Protein AF-A0A6P0V4G3-F1 (afdb_monomer_lite)

Sequence (156 aa):
MQDAPPTIAQLMILEQRQSSICPTGLAEEKITIPWEATQALVTKDSSLTRAAVKIKYSLFGKIYKTLFRSPPVSMKVTYEDGLELGYRIIPENADNGIVISHLPRDVNEVLSFFQSLDSANSQLTGKVKSVNFSNQNSLLYSSKIELTFTSYNLPS

Secondary structure (DSSP, 8-state):
--PPPPP-TT----PPPSS---PPPEEEEEEEEETTPEEE----TTEEEEEEEE-PBPHHHHHHHHHSPPPPEEEEEEETTS-EEEEEE-HHHHTT-EE-SB--SSHHHHHHHHHHHH-TTPPPP-BEEEEEEE-S-TTTB-SEEEEEEEEEEPP-

Radius of gyration: 19.12 Å; chains: 1; bounding box: 42×56×51 Å

pLDDT: mean 84.12, std 13.22, range [41.19, 97.31]

Structure (mmCIF, N/CA/C/O backbone):
data_AF-A0A6P0V4G3-F1
#
_entry.id   AF-A0A6P0V4G3-F1
#
loop_
_atom_site.group_PDB
_atom_site.id
_atom_site.type_symbol
_atom_site.label_atom_id
_atom_site.label_alt_id
_atom_site.label_comp_id
_atom_site.label_asym_id
_atom_site.label_entity_id
_atom_site.label_seq_id
_atom_site.pdbx_PDB_ins_code
_atom_site.Cartn_x
_atom_site.Cartn_y
_atom_site.Cartn_z
_atom_site.occupancy
_atom_site.B_iso_or_equiv
_atom_site.auth_seq_id
_atom_site.auth_comp_id
_atom_site.auth_asym_id
_atom_site.auth_atom_id
_atom_site.pdbx_PDB_model_num
ATOM 1 N N . MET A 1 1 ? -4.192 -45.038 -30.028 1.00 47.84 1 MET A N 1
ATOM 2 C CA . MET A 1 1 ? -3.856 -44.390 -28.745 1.00 47.84 1 MET A CA 1
ATOM 3 C C . MET A 1 1 ? -2.365 -44.162 -28.735 1.00 47.84 1 MET A C 1
ATOM 5 O O . MET A 1 1 ? -1.620 -45.130 -28.703 1.00 47.84 1 MET A O 1
ATOM 9 N N . GLN A 1 2 ? -1.941 -42.911 -28.845 1.00 41.19 2 GLN A N 1
ATOM 10 C CA . GLN A 1 2 ? -0.570 -42.533 -28.541 1.00 41.19 2 GLN A CA 1
ATOM 11 C C . GLN A 1 2 ? -0.660 -41.119 -27.986 1.00 41.19 2 GLN A C 1
ATOM 13 O O . GLN A 1 2 ? -0.817 -40.159 -28.736 1.00 41.19 2 GLN A O 1
ATOM 18 N N . ASP A 1 3 ? -0.731 -41.042 -26.659 1.00 47.78 3 ASP A N 1
ATOM 19 C CA . ASP A 1 3 ? -0.714 -39.778 -25.938 1.00 47.78 3 ASP A CA 1
ATOM 20 C C . ASP A 1 3 ? 0.607 -39.080 -26.253 1.00 47.78 3 ASP A C 1
ATOM 22 O O . ASP A 1 3 ? 1.691 -39.618 -26.012 1.00 47.78 3 ASP A O 1
ATOM 26 N N . ALA A 1 4 ? 0.513 -37.894 -26.850 1.00 52.03 4 ALA A N 1
ATOM 27 C CA . ALA A 1 4 ? 1.650 -37.002 -26.970 1.00 52.03 4 ALA A CA 1
ATOM 28 C C . ALA A 1 4 ? 2.123 -36.637 -25.550 1.00 52.03 4 ALA A C 1
ATOM 30 O O . ALA A 1 4 ? 1.283 -36.341 -24.694 1.00 52.03 4 ALA A O 1
ATOM 31 N N . PRO A 1 5 ? 3.438 -36.655 -25.268 1.00 53.50 5 PRO A N 1
ATOM 32 C CA . PRO A 1 5 ? 3.933 -36.255 -23.960 1.00 53.50 5 PRO A CA 1
ATOM 33 C C . PRO A 1 5 ? 3.535 -34.794 -23.689 1.00 53.50 5 PRO A C 1
ATOM 35 O O . PRO A 1 5 ? 3.620 -33.963 -24.601 1.00 53.50 5 PRO A O 1
ATOM 38 N N . PRO A 1 6 ? 3.101 -34.459 -22.461 1.00 54.31 6 PRO A N 1
ATOM 39 C CA . PRO A 1 6 ? 2.748 -33.092 -22.115 1.00 54.31 6 PRO A CA 1
ATOM 40 C C . PRO A 1 6 ? 3.961 -32.188 -22.343 1.00 54.31 6 PRO A C 1
ATOM 42 O O . PRO A 1 6 ? 5.059 -32.440 -21.846 1.00 54.31 6 PRO A O 1
ATOM 45 N N . THR A 1 7 ? 3.768 -31.142 -23.142 1.00 50.84 7 THR A N 1
ATOM 46 C CA . THR A 1 7 ? 4.797 -30.152 -23.445 1.00 50.84 7 THR A CA 1
ATOM 47 C C . THR A 1 7 ? 5.210 -29.464 -22.141 1.00 50.84 7 THR A C 1
ATOM 49 O O . THR A 1 7 ? 4.398 -28.789 -21.513 1.00 50.84 7 THR A O 1
ATOM 52 N N . ILE A 1 8 ? 6.476 -29.604 -21.735 1.00 53.56 8 ILE A N 1
ATOM 53 C CA . ILE A 1 8 ? 7.097 -28.926 -20.577 1.00 53.56 8 ILE A CA 1
ATOM 54 C C . ILE A 1 8 ? 7.295 -27.417 -20.876 1.00 53.56 8 ILE A C 1
ATOM 56 O O . ILE A 1 8 ? 8.320 -26.818 -20.577 1.00 53.56 8 ILE A O 1
ATOM 60 N N . ALA A 1 9 ? 6.333 -26.763 -21.525 1.00 53.78 9 ALA A N 1
ATOM 61 C CA . ALA A 1 9 ? 6.483 -25.392 -22.016 1.00 53.78 9 ALA A CA 1
ATOM 62 C C . ALA A 1 9 ? 6.320 -24.315 -20.924 1.00 53.78 9 ALA A C 1
ATOM 64 O O . ALA A 1 9 ? 6.376 -23.131 -21.237 1.00 53.78 9 ALA A O 1
ATOM 65 N N . GLN A 1 10 ? 6.074 -24.685 -19.662 1.00 57.94 10 GLN A N 1
ATOM 66 C CA . GLN A 1 10 ? 5.695 -23.732 -18.604 1.00 57.94 10 GLN A CA 1
ATOM 67 C C . GLN A 1 10 ? 6.341 -24.034 -17.244 1.00 57.94 10 GLN A C 1
ATOM 69 O O . GLN A 1 10 ? 5.776 -23.729 -16.197 1.00 57.94 10 GLN A O 1
ATOM 74 N N . LEU A 1 11 ? 7.526 -24.644 -17.231 1.00 60.56 11 LEU A N 1
ATOM 75 C CA . LEU A 1 11 ? 8.311 -24.766 -16.003 1.00 60.56 11 LEU A CA 1
ATOM 76 C C . LEU A 1 11 ? 9.291 -23.589 -15.917 1.00 60.56 11 LEU A C 1
ATOM 78 O O . LEU A 1 11 ? 10.304 -23.568 -16.609 1.00 60.56 11 LEU A O 1
ATOM 82 N N . MET A 1 12 ? 8.981 -22.603 -15.066 1.00 63.81 12 MET A N 1
ATOM 83 C CA . MET A 1 12 ? 9.969 -21.613 -14.629 1.00 63.81 12 MET A CA 1
ATOM 84 C C . MET A 1 12 ? 10.899 -22.275 -13.614 1.00 63.81 12 MET A C 1
ATOM 86 O O . MET A 1 12 ? 10.471 -22.652 -12.522 1.00 63.81 12 MET A O 1
ATOM 90 N N . ILE A 1 13 ? 12.170 -22.413 -13.977 1.00 73.44 13 ILE A N 1
ATOM 91 C CA . ILE A 1 13 ? 13.220 -22.855 -13.063 1.00 73.44 13 ILE A CA 1
ATOM 92 C C . ILE A 1 13 ? 13.861 -21.596 -12.488 1.00 73.44 13 ILE A C 1
ATOM 94 O O . ILE A 1 13 ? 14.409 -20.783 -13.226 1.00 73.44 13 ILE A O 1
ATOM 98 N N . LEU A 1 14 ? 13.760 -21.424 -11.171 1.00 74.31 14 LEU A N 1
ATOM 99 C CA . LEU A 1 14 ? 14.464 -20.355 -10.472 1.00 74.31 14 LEU A CA 1
ATOM 100 C C . LEU A 1 14 ? 15.959 -20.697 -10.452 1.00 74.31 14 LEU A C 1
ATOM 102 O O . LEU A 1 14 ? 16.351 -21.697 -9.851 1.00 74.31 14 LEU A O 1
ATOM 106 N N . GLU A 1 15 ? 16.785 -19.882 -11.106 1.00 72.94 15 GLU A N 1
ATOM 107 C CA . GLU A 1 15 ? 18.241 -20.029 -11.077 1.00 72.94 15 GLU A CA 1
ATOM 108 C C . GLU A 1 15 ? 18.840 -19.206 -9.929 1.00 72.94 15 GLU A C 1
ATOM 110 O O . GLU A 1 15 ? 18.461 -18.057 -9.681 1.00 72.94 15 GLU A O 1
ATOM 115 N N . GLN A 1 16 ? 19.793 -19.796 -9.207 1.00 73.75 16 GLN A N 1
ATOM 116 C CA . GLN A 1 16 ? 20.539 -19.070 -8.190 1.00 73.75 16 GLN A CA 1
ATOM 117 C C . GLN A 1 16 ? 21.462 -18.049 -8.863 1.00 73.75 16 GLN A C 1
ATOM 119 O O . GLN A 1 16 ? 22.338 -18.405 -9.649 1.00 73.75 16 GLN A O 1
ATOM 124 N N . ARG A 1 17 ? 21.305 -16.769 -8.519 1.00 66.50 17 ARG A N 1
ATOM 125 C CA . ARG A 1 17 ? 22.173 -15.712 -9.049 1.00 66.50 17 ARG A CA 1
ATOM 126 C C . ARG A 1 17 ? 23.596 -15.844 -8.503 1.00 66.50 17 ARG A C 1
ATOM 128 O O . ARG A 1 17 ? 23.796 -16.127 -7.323 1.00 66.50 17 ARG A O 1
ATOM 135 N N . GLN A 1 18 ? 24.572 -15.549 -9.361 1.00 75.62 18 GLN A N 1
ATOM 136 C CA . GLN A 1 18 ? 26.004 -15.527 -9.026 1.00 75.62 18 GLN A CA 1
ATOM 137 C C . GLN A 1 18 ? 26.371 -14.396 -8.046 1.00 75.62 18 GLN A C 1
ATOM 139 O O . GLN A 1 18 ? 27.382 -14.472 -7.352 1.00 75.62 18 GLN A O 1
ATOM 144 N N . SER A 1 19 ? 25.552 -13.343 -7.969 1.00 71.38 19 SER A N 1
ATOM 145 C CA . SER A 1 19 ? 25.748 -12.206 -7.070 1.00 71.38 19 SER A CA 1
ATOM 146 C C . SER A 1 19 ? 24.421 -11.710 -6.492 1.00 71.38 19 SER A C 1
ATOM 148 O O . SER A 1 19 ? 23.357 -11.842 -7.102 1.00 71.38 19 SER A O 1
ATOM 150 N N . SER A 1 20 ? 24.488 -11.144 -5.283 1.00 67.50 20 SER A N 1
ATOM 151 C CA . SER A 1 20 ? 23.346 -10.486 -4.647 1.00 67.50 20 SER A CA 1
ATOM 152 C C . SER A 1 20 ? 23.091 -9.132 -5.304 1.00 67.50 20 SER A C 1
ATOM 154 O O . SER A 1 20 ? 24.011 -8.331 -5.448 1.00 67.50 20 SER A O 1
ATOM 156 N N . ILE A 1 21 ? 21.833 -8.870 -5.653 1.00 65.19 21 ILE A N 1
ATOM 157 C CA . ILE A 1 21 ? 21.365 -7.583 -6.184 1.00 65.19 21 ILE A CA 1
ATOM 158 C C . ILE A 1 21 ? 20.424 -6.936 -5.168 1.00 65.19 21 ILE A C 1
ATOM 160 O O . ILE A 1 21 ? 19.382 -6.405 -5.526 1.00 65.19 21 ILE A O 1
ATOM 164 N N . CYS A 1 22 ? 20.738 -7.022 -3.873 1.00 59.84 22 CYS A N 1
ATOM 165 C CA . CYS A 1 22 ? 20.018 -6.227 -2.883 1.00 59.84 22 CYS A CA 1
ATOM 166 C C . CYS A 1 22 ? 20.446 -4.767 -3.054 1.00 59.84 22 CYS A C 1
ATOM 168 O O . CYS A 1 22 ? 21.571 -4.432 -2.671 1.00 59.84 22 CYS A O 1
ATOM 170 N N . PRO A 1 23 ? 19.596 -3.881 -3.605 1.00 61.09 23 PRO A N 1
ATOM 171 C CA . PRO A 1 23 ? 19.930 -2.475 -3.667 1.00 61.09 23 PRO A CA 1
ATOM 172 C C . PRO A 1 23 ? 19.909 -1.970 -2.227 1.00 61.09 23 PRO A C 1
ATOM 174 O O . PRO A 1 23 ? 18.957 -2.233 -1.483 1.00 61.09 23 PRO A O 1
ATOM 177 N N . THR A 1 24 ? 20.953 -1.268 -1.800 1.00 62.03 24 THR A N 1
ATOM 178 C CA . THR A 1 24 ? 20.921 -0.585 -0.507 1.00 62.03 24 THR A CA 1
ATOM 179 C C . THR A 1 24 ? 19.771 0.415 -0.561 1.00 62.03 24 THR A C 1
ATOM 181 O O . THR A 1 24 ? 19.769 1.293 -1.424 1.00 62.03 24 THR A O 1
ATOM 184 N N . GLY A 1 25 ? 18.763 0.238 0.300 1.00 58.84 25 GLY A N 1
ATOM 185 C CA . GLY A 1 25 ? 17.579 1.094 0.316 1.00 58.84 25 GLY A CA 1
ATOM 186 C C . GLY A 1 25 ? 17.990 2.559 0.413 1.00 58.84 25 GLY A C 1
ATOM 187 O O . GLY A 1 25 ? 18.738 2.943 1.313 1.00 58.84 25 GLY A O 1
ATOM 188 N N . LEU A 1 26 ? 17.531 3.361 -0.541 1.00 69.69 26 LEU A N 1
ATOM 189 C CA . LEU A 1 26 ? 17.769 4.794 -0.571 1.00 69.69 26 LEU A CA 1
ATOM 190 C C . LEU A 1 26 ? 16.600 5.485 0.122 1.00 69.69 26 LEU A C 1
ATOM 192 O O . LEU A 1 26 ? 15.449 5.149 -0.146 1.00 69.69 26 LEU A O 1
ATOM 196 N N . ALA A 1 27 ? 16.941 6.436 0.996 1.00 71.44 27 ALA A N 1
ATOM 197 C CA . ALA A 1 27 ? 16.069 7.413 1.650 1.00 71.44 27 ALA A CA 1
ATOM 198 C C . ALA A 1 27 ? 14.679 6.892 2.074 1.00 71.44 27 ALA A C 1
ATOM 200 O O . ALA A 1 27 ? 13.763 6.750 1.266 1.00 71.44 27 ALA A O 1
ATOM 201 N N . GLU A 1 28 ? 14.496 6.680 3.379 1.00 87.38 28 GLU A N 1
ATOM 202 C CA . GLU A 1 28 ? 13.159 6.471 3.934 1.00 87.38 28 GLU A CA 1
ATOM 203 C C . GLU A 1 28 ? 12.405 7.797 4.031 1.00 87.38 28 GLU A C 1
ATOM 205 O O . GLU A 1 28 ? 12.859 8.730 4.695 1.00 87.38 28 GLU A O 1
ATOM 210 N N . GLU A 1 29 ? 11.217 7.854 3.438 1.00 90.50 29 GLU A N 1
ATOM 211 C CA . GLU A 1 29 ? 10.275 8.947 3.656 1.00 90.50 29 GLU A CA 1
ATOM 212 C C . GLU A 1 29 ? 9.109 8.441 4.501 1.00 90.50 29 GLU A C 1
ATOM 214 O O . GLU A 1 29 ? 8.451 7.459 4.155 1.00 90.50 29 GLU A O 1
ATOM 219 N N . LYS A 1 30 ? 8.854 9.105 5.630 1.00 94.88 30 LYS A N 1
ATOM 220 C CA . LYS A 1 30 ? 7.765 8.757 6.546 1.00 94.88 30 LYS A CA 1
ATOM 221 C C . LYS A 1 30 ? 6.715 9.840 6.518 1.00 94.88 30 LYS A C 1
ATOM 223 O O . LYS A 1 30 ? 7.001 10.990 6.841 1.00 94.88 30 LYS A O 1
ATOM 228 N N . ILE A 1 31 ? 5.492 9.447 6.201 1.00 95.12 31 ILE A N 1
ATOM 229 C CA . ILE A 1 31 ? 4.345 10.343 6.215 1.00 95.12 31 ILE A CA 1
ATOM 230 C C . ILE A 1 31 ? 3.198 9.728 7.000 1.00 95.12 31 ILE A C 1
ATOM 232 O O . ILE A 1 31 ? 3.128 8.524 7.247 1.00 95.12 31 ILE A O 1
ATOM 236 N N . THR A 1 32 ? 2.278 10.582 7.418 1.00 97.00 32 THR A N 1
ATOM 237 C CA . THR A 1 32 ? 1.044 10.166 8.071 1.00 97.00 32 THR A CA 1
ATOM 238 C C . THR A 1 32 ? -0.116 10.809 7.343 1.00 97.00 32 THR A C 1
ATOM 240 O O . THR A 1 32 ? -0.180 12.033 7.249 1.00 97.00 32 THR A O 1
ATOM 243 N N . ILE A 1 33 ? -1.042 9.987 6.863 1.00 96.19 33 ILE A N 1
ATOM 244 C CA . ILE A 1 33 ? -2.206 10.437 6.102 1.00 96.19 33 ILE A CA 1
ATOM 245 C C . ILE A 1 33 ? -3.498 10.025 6.814 1.00 96.19 33 ILE A C 1
ATOM 247 O O . ILE A 1 33 ? -3.520 8.994 7.495 1.00 96.19 33 ILE A O 1
ATOM 251 N N . PRO A 1 34 ? -4.579 10.814 6.720 1.00 96.44 34 PRO A N 1
ATOM 252 C CA . PRO A 1 34 ? -5.893 10.340 7.125 1.00 96.44 34 PRO A CA 1
ATOM 253 C C . PRO A 1 34 ? -6.424 9.306 6.119 1.00 96.44 34 PRO A C 1
ATOM 255 O O . PRO A 1 34 ? -5.939 9.206 4.992 1.00 96.44 34 PRO A O 1
ATOM 258 N N . TRP A 1 35 ? -7.435 8.540 6.527 1.00 95.38 35 TRP A N 1
ATOM 259 C CA . TRP A 1 35 ? -8.199 7.696 5.602 1.00 95.38 35 TRP A CA 1
ATOM 260 C C . TRP A 1 35 ? -8.822 8.526 4.480 1.00 95.38 35 TRP A C 1
ATOM 262 O O . TRP A 1 35 ? -9.101 9.710 4.669 1.00 95.38 35 TRP A O 1
ATOM 272 N N . GLU A 1 36 ? -9.041 7.898 3.326 1.00 95.19 36 GLU A N 1
ATOM 273 C CA . GLU A 1 36 ? -9.585 8.524 2.113 1.00 95.19 36 GLU A CA 1
ATOM 274 C C . GLU A 1 36 ? -8.730 9.672 1.541 1.00 95.19 36 GLU A C 1
ATOM 276 O O . GLU A 1 36 ? -9.122 10.285 0.547 1.00 95.19 36 GLU A O 1
ATOM 281 N N . ALA A 1 37 ? -7.552 9.965 2.105 1.00 96.38 37 ALA A N 1
ATOM 282 C CA . ALA A 1 37 ? -6.616 10.896 1.491 1.00 96.38 37 ALA A CA 1
ATOM 283 C C . ALA A 1 37 ? -5.877 10.243 0.325 1.00 96.38 37 ALA A C 1
ATOM 285 O O . ALA A 1 37 ? -5.357 9.129 0.425 1.00 96.38 37 ALA A O 1
ATOM 286 N N . THR A 1 38 ? -5.786 10.987 -0.771 1.00 96.19 38 THR A N 1
ATOM 287 C CA . THR A 1 38 ? -4.986 10.608 -1.932 1.00 96.19 38 THR A CA 1
ATOM 288 C C . THR A 1 38 ? -3.546 11.059 -1.740 1.00 96.19 38 THR A C 1
ATOM 290 O O . THR A 1 38 ? -3.269 12.253 -1.635 1.00 96.19 38 THR A O 1
ATOM 293 N N . GLN A 1 39 ? -2.631 10.096 -1.737 1.00 95.69 39 GLN A N 1
ATOM 294 C CA . GLN A 1 39 ? -1.196 10.327 -1.724 1.00 95.69 39 GLN A CA 1
ATOM 295 C C . GLN A 1 39 ? -0.637 10.152 -3.135 1.00 95.69 39 GLN A C 1
ATOM 297 O O . GLN A 1 39 ? -0.703 9.063 -3.707 1.00 95.69 39 GLN A O 1
ATOM 302 N N . ALA A 1 40 ? -0.068 11.220 -3.690 1.00 94.88 40 ALA A N 1
ATOM 303 C CA . ALA A 1 40 ? 0.666 11.151 -4.948 1.00 94.88 40 ALA A CA 1
ATOM 304 C C . ALA A 1 40 ? 1.996 10.407 -4.759 1.00 94.88 40 ALA A C 1
ATOM 306 O O . ALA A 1 40 ? 2.634 10.519 -3.709 1.00 94.88 40 ALA A O 1
ATOM 307 N N . LEU A 1 41 ? 2.412 9.669 -5.785 1.00 90.94 41 LEU A N 1
ATOM 308 C CA . LEU A 1 41 ? 3.687 8.964 -5.832 1.00 90.94 41 LEU A CA 1
ATOM 309 C C . LEU A 1 41 ? 4.538 9.528 -6.966 1.00 90.94 41 LEU A C 1
ATOM 311 O O . LEU A 1 41 ? 4.038 9.785 -8.059 1.00 90.94 41 LEU A O 1
ATOM 315 N N . VAL A 1 42 ? 5.832 9.706 -6.706 1.00 83.50 42 VAL A N 1
ATOM 316 C CA . VAL A 1 42 ? 6.806 10.051 -7.745 1.00 83.50 42 VAL A CA 1
ATOM 317 C C . VAL A 1 42 ? 7.437 8.755 -8.236 1.00 83.50 42 VAL A C 1
ATOM 319 O O . VAL A 1 42 ? 8.414 8.273 -7.667 1.00 83.50 42 VAL A O 1
ATOM 322 N N . THR A 1 43 ? 6.849 8.174 -9.275 1.00 80.81 43 THR A N 1
ATOM 323 C CA . THR A 1 43 ? 7.317 6.920 -9.873 1.00 80.81 43 THR A CA 1
ATOM 324 C C . THR A 1 43 ? 8.352 7.217 -10.962 1.00 80.81 43 THR A C 1
ATOM 326 O O . THR A 1 43 ? 8.113 8.045 -11.837 1.00 80.81 43 THR A O 1
ATOM 329 N N . LYS A 1 44 ? 9.523 6.567 -10.906 1.00 80.06 44 LYS A N 1
ATOM 330 C CA . LYS A 1 44 ? 10.560 6.638 -11.953 1.00 80.06 44 LYS A CA 1
ATOM 331 C C . LYS A 1 44 ? 10.842 5.247 -12.504 1.00 80.06 44 LYS A C 1
ATOM 333 O O . LYS A 1 44 ? 10.921 4.302 -11.727 1.00 80.06 44 LYS A O 1
ATOM 338 N N . ASP A 1 45 ? 11.102 5.156 -13.804 1.00 76.00 45 ASP A N 1
ATOM 339 C CA . ASP A 1 45 ? 11.282 3.898 -14.549 1.00 76.00 45 ASP A CA 1
ATOM 340 C C . ASP A 1 45 ? 12.415 3.017 -14.009 1.00 76.00 45 ASP A C 1
ATOM 342 O O . ASP A 1 45 ? 12.307 1.797 -14.021 1.00 76.00 45 ASP A O 1
ATOM 346 N N . SER A 1 46 ? 13.491 3.624 -13.505 1.00 77.62 46 SER A N 1
ATOM 347 C CA . SER A 1 46 ? 14.668 2.919 -12.982 1.00 77.62 46 SER A CA 1
ATOM 348 C C . SER A 1 46 ? 14.648 2.706 -11.466 1.00 77.62 46 SER A C 1
ATOM 350 O O . SER A 1 46 ? 15.673 2.364 -10.871 1.00 77.62 46 SER A O 1
ATOM 352 N N . SER A 1 47 ? 13.504 2.922 -10.809 1.00 83.50 47 SER A N 1
ATOM 353 C CA . SER A 1 47 ? 13.392 2.757 -9.361 1.00 83.50 47 SER A CA 1
ATOM 354 C C . SER A 1 47 ? 12.116 2.043 -8.942 1.00 83.50 47 SER A C 1
ATOM 356 O O . SER A 1 47 ? 11.034 2.314 -9.455 1.00 83.50 47 SER A O 1
ATOM 358 N N . LEU A 1 48 ? 12.236 1.187 -7.932 1.00 88.50 48 LEU A N 1
ATOM 359 C CA . LEU A 1 48 ? 11.104 0.603 -7.233 1.00 88.50 48 LEU A CA 1
ATOM 360 C C . LEU A 1 48 ? 10.913 1.281 -5.884 1.00 88.50 48 LEU A C 1
ATOM 362 O O . LEU A 1 48 ? 11.807 1.276 -5.044 1.00 88.50 48 LEU A O 1
ATOM 366 N N . THR A 1 49 ? 9.711 1.783 -5.633 1.00 90.62 49 THR A N 1
ATOM 367 C CA . THR A 1 49 ? 9.288 2.220 -4.301 1.00 90.62 49 THR A CA 1
ATOM 368 C C . THR A 1 49 ? 8.403 1.163 -3.654 1.00 90.62 49 THR A C 1
ATOM 370 O O . THR A 1 49 ? 7.383 0.740 -4.216 1.00 90.62 49 THR A O 1
ATOM 373 N N . ARG A 1 50 ? 8.795 0.766 -2.442 1.00 91.88 50 ARG A N 1
ATOM 374 C CA . ARG A 1 50 ? 8.010 -0.037 -1.504 1.00 91.88 50 ARG A CA 1
ATOM 375 C C . ARG A 1 50 ? 7.390 0.883 -0.457 1.00 91.88 50 ARG A C 1
ATOM 377 O O . ARG A 1 50 ? 8.073 1.773 0.037 1.00 91.88 50 ARG A O 1
ATOM 384 N N . ALA A 1 51 ? 6.143 0.638 -0.072 1.00 93.56 51 ALA A N 1
ATOM 385 C CA . ALA A 1 51 ? 5.503 1.296 1.062 1.00 93.56 51 ALA A CA 1
ATOM 386 C C . ALA A 1 51 ? 5.171 0.296 2.161 1.00 93.56 51 ALA A C 1
ATOM 388 O O . ALA A 1 51 ? 4.361 -0.604 1.944 1.00 93.56 51 ALA A O 1
ATOM 389 N N . ALA A 1 52 ? 5.755 0.487 3.342 1.00 94.81 52 ALA A N 1
ATOM 390 C CA . ALA A 1 52 ? 5.247 -0.091 4.580 1.00 94.81 52 ALA A CA 1
ATOM 391 C C . ALA A 1 5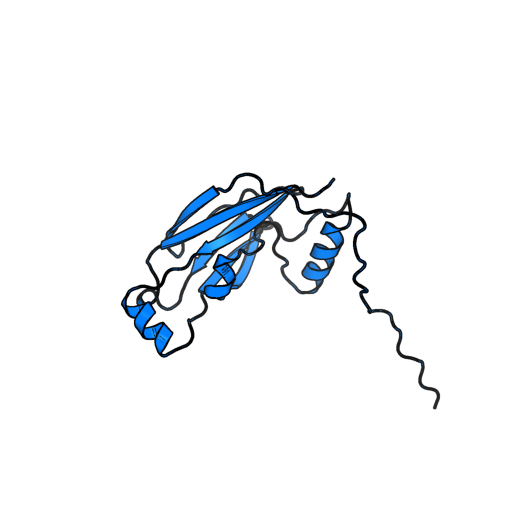2 ? 4.049 0.729 5.059 1.00 94.81 52 ALA A C 1
ATOM 393 O O . ALA A 1 52 ? 4.159 1.936 5.283 1.00 94.81 52 ALA A O 1
ATOM 394 N N . VAL A 1 53 ? 2.900 0.066 5.174 1.00 94.75 53 VAL A N 1
ATOM 395 C CA . VAL A 1 53 ? 1.617 0.675 5.526 1.00 94.75 53 VAL A CA 1
ATOM 396 C C . VAL A 1 53 ? 1.241 0.216 6.925 1.00 94.75 53 VAL A C 1
ATOM 398 O O . VAL A 1 53 ? 0.730 -0.885 7.129 1.00 94.75 53 VAL A O 1
ATOM 401 N N . LYS A 1 54 ? 1.485 1.073 7.911 1.00 95.19 54 LYS A N 1
ATOM 402 C CA . LYS A 1 54 ? 1.238 0.760 9.312 1.00 95.19 54 LYS A CA 1
ATOM 403 C C . LYS A 1 54 ? -0.144 1.238 9.734 1.00 95.19 54 LYS A C 1
ATOM 405 O O . LYS A 1 54 ? -0.381 2.418 9.999 1.00 95.19 54 LYS A O 1
ATOM 410 N N . ILE A 1 55 ? -1.058 0.278 9.833 1.00 93.25 55 ILE A N 1
ATOM 411 C CA . ILE A 1 55 ? -2.446 0.488 10.250 1.00 93.25 55 ILE A CA 1
ATOM 412 C C . ILE A 1 55 ? -2.579 0.083 11.719 1.00 93.25 55 ILE A C 1
ATOM 414 O O . ILE A 1 55 ? -2.475 -1.090 12.080 1.00 93.25 55 ILE A O 1
ATOM 418 N N . LYS A 1 56 ? -2.805 1.066 12.593 1.00 93.06 56 LYS A N 1
ATOM 419 C CA . LYS A 1 56 ? -2.958 0.839 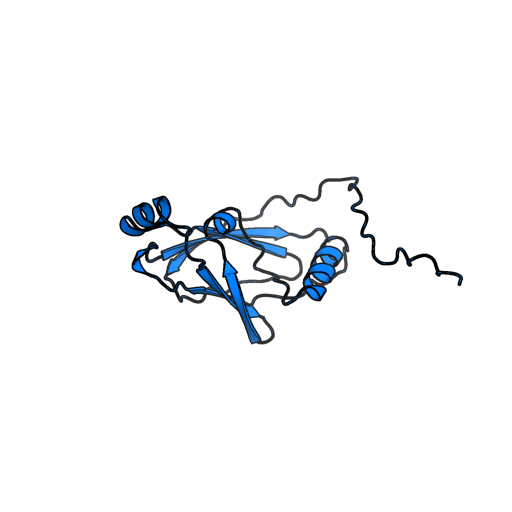14.037 1.00 93.06 56 LYS A CA 1
ATOM 420 C C . LYS A 1 56 ? -4.426 0.626 14.395 1.00 93.06 56 LYS A C 1
ATOM 422 O O . LYS A 1 56 ? -5.292 1.339 13.898 1.00 93.06 56 LYS A O 1
ATOM 427 N N . TYR A 1 57 ? -4.697 -0.306 15.306 1.00 92.50 57 TYR A N 1
ATOM 428 C CA . TYR A 1 57 ? -6.030 -0.484 15.888 1.00 92.50 57 TYR A CA 1
ATOM 429 C C . TYR A 1 57 ? -6.315 0.576 16.950 1.00 92.50 57 TYR A C 1
ATOM 431 O O . TYR A 1 57 ? -5.424 0.954 17.720 1.00 92.50 57 TYR A O 1
ATOM 439 N N . SER A 1 58 ? -7.575 0.994 17.033 1.00 93.50 58 SER A N 1
ATOM 440 C CA . SER A 1 58 ? -8.084 1.752 18.176 1.00 93.50 58 SER A CA 1
ATOM 441 C C . SER A 1 58 ? -8.118 0.869 19.437 1.00 93.50 58 SER A C 1
ATOM 443 O O . SER A 1 58 ? -7.884 -0.340 19.379 1.00 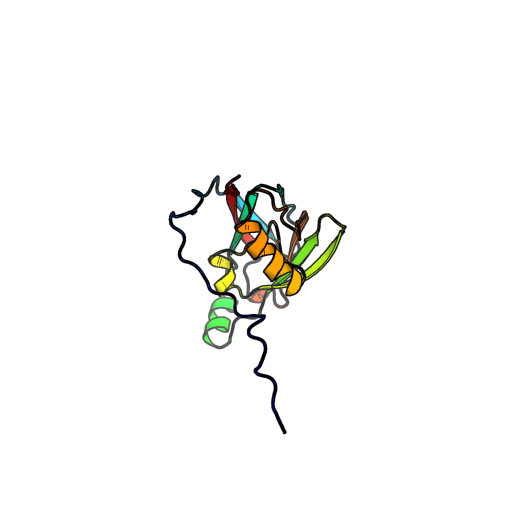93.50 58 SER A O 1
ATOM 445 N N . LEU A 1 59 ? -8.433 1.448 20.600 1.00 91.94 59 LEU A N 1
ATOM 446 C CA . LEU A 1 59 ? -8.614 0.670 21.835 1.00 91.94 59 LEU A CA 1
ATOM 447 C C . LEU A 1 59 ? -9.703 -0.402 21.678 1.00 91.94 59 LEU A C 1
ATOM 449 O O . LEU A 1 59 ? -9.474 -1.564 22.009 1.00 91.94 59 LEU A O 1
ATOM 453 N N . PHE A 1 60 ? -10.848 -0.029 21.103 1.00 90.50 60 PHE A N 1
ATOM 454 C CA . PHE A 1 60 ? -11.929 -0.965 20.798 1.00 90.50 60 PHE A CA 1
ATOM 455 C C . PHE A 1 60 ? -11.501 -2.004 19.753 1.00 90.50 60 PHE A C 1
ATOM 457 O O . PHE A 1 60 ? -11.738 -3.199 19.923 1.00 90.50 60 PHE A O 1
ATOM 464 N N . GLY A 1 61 ? -10.786 -1.569 18.713 1.00 91.31 61 GLY A N 1
ATOM 465 C CA . GLY A 1 61 ? -10.262 -2.452 17.676 1.00 91.31 61 GLY A CA 1
ATOM 466 C C . GLY A 1 61 ? -9.306 -3.520 18.201 1.00 91.31 61 GLY A C 1
ATOM 467 O O . GLY A 1 61 ? -9.331 -4.649 17.719 1.00 91.31 61 GLY A O 1
ATOM 468 N N . LYS A 1 62 ? -8.503 -3.207 19.227 1.00 91.25 62 LYS A N 1
ATOM 469 C CA . LYS A 1 62 ? -7.637 -4.195 19.891 1.00 91.25 62 LYS A CA 1
ATOM 470 C C . LYS A 1 62 ? -8.444 -5.298 20.573 1.00 91.25 62 LYS A C 1
ATOM 472 O O . LYS A 1 62 ? -8.078 -6.460 20.448 1.00 91.25 62 LYS A O 1
ATOM 477 N N . ILE A 1 63 ? -9.539 -4.947 21.252 1.00 90.81 63 ILE A N 1
ATOM 478 C CA . ILE A 1 63 ? -10.436 -5.925 21.889 1.00 90.81 63 ILE A CA 1
ATOM 479 C C . ILE A 1 63 ? -11.106 -6.789 20.817 1.00 90.81 63 ILE A C 1
ATOM 481 O O . ILE A 1 63 ? -11.092 -8.014 20.913 1.00 90.81 63 ILE A O 1
ATOM 485 N N . TYR A 1 64 ? -11.629 -6.158 19.761 1.00 89.75 64 TYR A N 1
ATOM 486 C CA . TYR A 1 64 ? -12.253 -6.854 18.637 1.00 89.75 64 TYR A CA 1
ATOM 487 C C . TYR A 1 64 ? -11.300 -7.863 17.982 1.00 89.75 64 TYR A C 1
ATOM 489 O O . TYR A 1 64 ? -11.682 -9.007 17.753 1.00 89.75 64 TYR A O 1
ATOM 497 N N . LYS A 1 65 ? -10.043 -7.469 17.735 1.00 87.44 65 LYS A N 1
ATOM 498 C CA . LYS A 1 65 ? -9.020 -8.324 17.112 1.00 87.44 65 LYS A CA 1
ATOM 499 C C . LYS A 1 65 ? -8.699 -9.585 17.924 1.00 87.44 65 LYS A C 1
ATOM 501 O O . LYS A 1 65 ? -8.297 -10.590 17.348 1.00 87.44 65 LYS A O 1
ATOM 506 N N . THR A 1 66 ? -8.862 -9.550 19.245 1.00 87.62 66 THR A N 1
ATOM 507 C CA . THR A 1 66 ? -8.668 -10.740 20.089 1.00 87.62 66 THR A CA 1
ATOM 508 C C . THR A 1 66 ? -9.747 -11.795 19.837 1.00 87.62 66 THR A C 1
ATOM 510 O O . THR A 1 66 ? -9.481 -12.985 19.969 1.00 87.62 66 THR A O 1
ATOM 513 N N . LEU A 1 67 ? -10.958 -11.369 19.465 1.00 90.38 67 LEU A N 1
ATOM 514 C CA . LEU A 1 67 ? -12.113 -12.249 19.267 1.00 90.38 67 LEU A CA 1
ATOM 515 C C . LEU A 1 67 ? -12.334 -12.616 17.794 1.00 90.38 67 LEU A C 1
ATOM 517 O O . LEU A 1 67 ? -12.828 -13.701 17.492 1.00 90.38 67 LEU A O 1
ATOM 521 N N . PHE A 1 68 ? -11.966 -11.725 16.873 1.00 87.81 68 PHE A N 1
ATOM 522 C CA . PHE A 1 68 ? -12.253 -11.847 15.449 1.00 87.81 68 PHE A CA 1
ATOM 523 C C . PHE A 1 68 ? -11.031 -11.537 14.590 1.00 87.81 68 PHE A C 1
ATOM 525 O O . PHE A 1 68 ? -10.118 -10.809 14.978 1.00 87.81 68 PHE A O 1
ATOM 532 N N . ARG A 1 69 ? -11.043 -12.047 13.356 1.00 84.50 69 ARG A N 1
ATOM 533 C CA . ARG A 1 69 ? -10.040 -11.669 12.356 1.00 84.50 69 ARG A CA 1
ATOM 534 C C . ARG A 1 69 ? -10.173 -10.192 12.005 1.00 84.50 69 ARG A C 1
ATOM 536 O O . ARG A 1 69 ? -11.280 -9.652 11.955 1.00 84.50 69 ARG A O 1
ATOM 543 N N . SER A 1 70 ? -9.037 -9.566 11.711 1.00 80.00 70 SER A N 1
ATOM 544 C CA . SER A 1 70 ? -9.041 -8.184 11.255 1.00 80.00 70 SER A CA 1
ATOM 545 C C . SER A 1 70 ? -9.802 -8.046 9.938 1.00 80.00 70 SER A C 1
ATOM 547 O O . SER A 1 70 ? -9.573 -8.852 9.023 1.00 80.00 70 SER A O 1
ATOM 549 N N . PRO A 1 71 ? -10.691 -7.046 9.813 1.00 85.19 71 PRO A N 1
ATOM 550 C CA . PRO A 1 71 ? -11.256 -6.724 8.524 1.00 85.19 71 PRO A CA 1
ATOM 551 C C . PRO A 1 71 ? -10.145 -6.308 7.553 1.00 85.19 71 PRO A C 1
ATOM 553 O O . PRO A 1 71 ? -9.111 -5.766 7.943 1.00 85.19 71 PRO A O 1
ATOM 556 N N . PRO A 1 72 ? -10.319 -6.583 6.261 1.00 87.25 72 PRO A N 1
ATOM 557 C CA . PRO A 1 72 ? -9.404 -6.047 5.280 1.00 87.25 72 PRO A CA 1
ATOM 558 C C . PRO A 1 72 ? -9.575 -4.542 5.118 1.00 87.25 72 PRO A C 1
ATOM 560 O O . PRO A 1 72 ? -10.665 -3.993 5.283 1.00 87.25 72 PRO A O 1
ATOM 563 N N . VAL A 1 73 ? -8.491 -3.908 4.700 1.00 92.88 73 VAL A N 1
ATOM 564 C CA . VAL A 1 73 ? -8.480 -2.519 4.256 1.00 92.88 73 VAL A CA 1
ATOM 565 C C . VAL A 1 73 ? -8.446 -2.505 2.734 1.00 92.88 73 VAL A C 1
ATOM 567 O O . VAL A 1 73 ? -7.857 -3.390 2.112 1.00 92.88 73 VAL A O 1
ATOM 570 N N . SER A 1 74 ? -9.111 -1.531 2.129 1.00 95.12 74 SER A N 1
ATOM 571 C CA . SER A 1 74 ? -9.086 -1.345 0.683 1.00 95.12 74 SER A CA 1
ATOM 572 C C . SER A 1 74 ? -8.034 -0.301 0.324 1.00 95.12 74 SER A C 1
ATOM 574 O O . SER A 1 74 ? -7.843 0.679 1.041 1.00 95.12 74 SER A O 1
ATOM 576 N N . MET A 1 75 ? -7.338 -0.523 -0.784 1.00 95.44 75 MET A N 1
ATOM 577 C CA . MET A 1 75 ? -6.431 0.435 -1.398 1.00 95.44 75 MET A CA 1
ATOM 578 C C . MET A 1 75 ? -6.916 0.706 -2.809 1.00 95.44 75 MET A C 1
ATOM 580 O O . MET A 1 75 ? -7.019 -0.213 -3.614 1.00 95.44 75 MET A O 1
ATOM 584 N N . LYS A 1 76 ? -7.196 1.962 -3.123 1.00 96.94 76 LYS A N 1
ATOM 585 C CA . LYS A 1 76 ? -7.453 2.397 -4.487 1.00 96.94 76 LYS A CA 1
ATOM 586 C C . LYS A 1 76 ? -6.158 2.938 -5.080 1.00 96.94 76 LYS A C 1
ATOM 588 O O . LYS A 1 76 ? -5.450 3.711 -4.436 1.00 96.94 76 LYS A O 1
ATOM 593 N N . VAL A 1 77 ? -5.853 2.511 -6.294 1.00 96.81 77 VAL A N 1
ATOM 594 C CA . VAL A 1 77 ? -4.642 2.860 -7.034 1.00 96.81 77 VAL A CA 1
ATOM 595 C C . VAL A 1 77 ? -5.068 3.554 -8.312 1.00 96.81 77 VAL A C 1
ATOM 597 O O . VAL A 1 77 ? -5.898 3.024 -9.048 1.00 96.81 77 VAL A O 1
ATOM 600 N N . THR A 1 78 ? -4.490 4.718 -8.576 1.00 97.31 78 THR A N 1
ATOM 601 C CA . THR A 1 78 ? -4.633 5.422 -9.852 1.00 97.31 78 THR A CA 1
ATOM 602 C C . THR A 1 78 ? -3.309 5.317 -10.593 1.00 97.31 78 THR A C 1
ATOM 604 O O . THR A 1 78 ? -2.264 5.704 -10.064 1.00 97.31 78 THR A O 1
ATOM 607 N N . TYR A 1 79 ? -3.351 4.787 -11.807 1.00 96.00 79 TYR A N 1
ATOM 608 C CA . TYR A 1 79 ? -2.198 4.610 -12.683 1.00 96.00 79 TYR A CA 1
ATOM 609 C C . TYR A 1 79 ? -1.892 5.882 -13.484 1.00 96.00 79 TYR A C 1
ATOM 611 O O . TYR A 1 79 ? -2.721 6.791 -13.575 1.00 96.00 79 TYR A O 1
ATOM 619 N N . GLU A 1 80 ? -0.696 5.968 -14.073 1.00 94.38 80 GLU A N 1
ATOM 620 C CA . GLU A 1 80 ? -0.318 7.111 -14.922 1.00 94.38 80 GLU A CA 1
ATOM 621 C C . GLU A 1 80 ? -1.202 7.269 -16.167 1.00 94.38 80 GLU A C 1
ATOM 623 O O . GLU A 1 80 ? -1.465 8.395 -16.585 1.00 94.38 80 GLU A O 1
ATOM 628 N N . ASP A 1 81 ? -1.722 6.166 -16.710 1.00 93.31 81 ASP A N 1
ATOM 629 C CA . ASP A 1 81 ? -2.674 6.167 -17.830 1.00 93.31 81 ASP A CA 1
ATOM 630 C C . ASP A 1 81 ? -4.115 6.519 -17.415 1.00 93.31 81 ASP A C 1
ATOM 632 O O . ASP A 1 81 ? -5.016 6.538 -18.251 1.00 93.31 81 ASP A O 1
ATOM 636 N N . GLY A 1 82 ? -4.341 6.825 -16.134 1.00 94.25 82 GLY A N 1
ATOM 637 C CA . GLY A 1 82 ? -5.638 7.220 -15.591 1.00 94.25 82 GLY A CA 1
ATOM 638 C C . GLY A 1 82 ? -6.548 6.057 -15.200 1.00 94.25 82 GLY A C 1
ATOM 639 O O . GLY A 1 82 ? -7.622 6.311 -14.654 1.00 94.25 82 GLY A O 1
ATOM 640 N N . LEU A 1 83 ? -6.137 4.801 -15.419 1.00 95.88 83 LEU A N 1
ATOM 641 C CA . LEU A 1 83 ? -6.882 3.646 -14.923 1.00 95.88 83 LEU A CA 1
ATOM 642 C C . LEU A 1 83 ? -6.931 3.671 -13.389 1.00 95.88 83 LEU A C 1
ATOM 644 O O . LEU A 1 83 ? -5.946 4.001 -12.728 1.00 95.88 83 LEU A O 1
ATOM 648 N N . GLU A 1 84 ? -8.066 3.276 -12.816 1.00 96.88 84 GLU A N 1
ATOM 649 C CA . GLU A 1 84 ? -8.223 3.120 -11.372 1.00 96.88 84 GLU A CA 1
ATOM 650 C C . GLU A 1 84 ? -8.581 1.680 -11.024 1.00 96.88 84 GLU A C 1
ATOM 652 O O . GLU A 1 84 ? -9.558 1.141 -11.543 1.00 96.88 84 GLU A O 1
ATOM 657 N N . LEU A 1 85 ? -7.823 1.070 -10.112 1.00 96.38 85 LEU A N 1
ATOM 658 C CA . LEU A 1 85 ? -8.086 -0.283 -9.621 1.00 96.38 85 LEU A CA 1
ATOM 659 C C . LEU A 1 85 ? -8.135 -0.319 -8.093 1.00 96.38 85 LEU A C 1
ATOM 661 O O . LEU A 1 85 ? -7.439 0.423 -7.398 1.00 96.38 85 LEU A O 1
ATOM 665 N N . GLY A 1 86 ? -8.995 -1.194 -7.575 1.00 94.94 86 GLY A N 1
ATOM 666 C CA . GLY A 1 86 ? -9.145 -1.457 -6.150 1.00 94.94 86 GLY A CA 1
ATOM 667 C C . GLY A 1 86 ? -8.428 -2.740 -5.744 1.0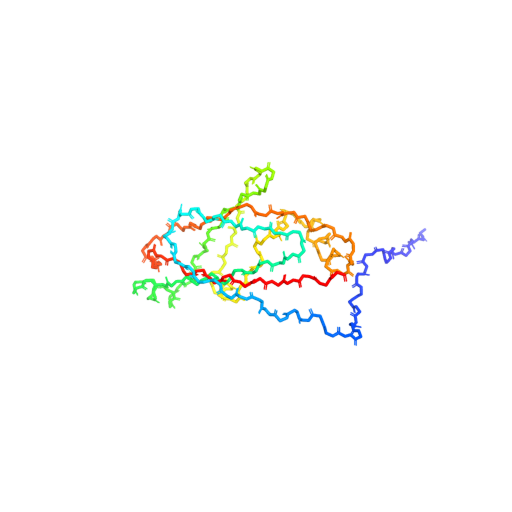0 94.94 86 GLY A C 1
ATOM 668 O O . GLY A 1 86 ? -8.607 -3.787 -6.360 1.00 94.94 86 GLY A O 1
ATOM 669 N N . TYR A 1 87 ? -7.668 -2.664 -4.660 1.00 92.62 87 TYR A N 1
ATOM 670 C CA . TYR A 1 87 ? -6.911 -3.755 -4.068 1.00 92.62 87 TYR A CA 1
ATOM 671 C C . TYR A 1 87 ? -7.319 -3.962 -2.620 1.00 92.62 87 TYR A C 1
ATOM 673 O O . TYR A 1 87 ? -7.763 -3.045 -1.928 1.00 92.62 87 TYR A O 1
ATOM 681 N N . ARG A 1 88 ? -7.125 -5.186 -2.139 1.00 91.56 88 ARG A N 1
ATOM 682 C CA . ARG A 1 88 ? -7.366 -5.553 -0.750 1.00 91.56 88 ARG A CA 1
ATOM 683 C C . ARG A 1 88 ? -6.035 -5.737 -0.037 1.00 91.56 88 ARG A C 1
ATOM 685 O O . ARG A 1 88 ? -5.199 -6.519 -0.475 1.00 91.56 88 ARG A O 1
ATOM 692 N N . ILE A 1 89 ? -5.880 -5.067 1.095 1.00 89.38 89 ILE A N 1
ATOM 693 C CA . ILE A 1 89 ? -4.704 -5.154 1.950 1.00 89.38 89 ILE A CA 1
ATOM 694 C C . ILE A 1 89 ? -5.085 -5.832 3.261 1.00 89.38 89 ILE A C 1
ATOM 696 O O . ILE A 1 89 ? -6.103 -5.521 3.886 1.00 89.38 89 ILE A O 1
ATOM 700 N N . ILE A 1 90 ? -4.239 -6.767 3.681 1.00 88.00 90 ILE A N 1
ATOM 701 C CA . ILE A 1 90 ? -4.278 -7.348 5.021 1.00 88.00 90 ILE A CA 1
ATOM 702 C C . ILE A 1 90 ? -3.347 -6.495 5.892 1.00 88.00 90 ILE A C 1
ATOM 704 O O . ILE A 1 90 ? -2.143 -6.496 5.619 1.00 88.00 90 ILE A O 1
ATOM 708 N N . PRO A 1 91 ? -3.862 -5.764 6.901 1.00 87.44 91 PRO A N 1
ATOM 709 C CA . PRO A 1 91 ? -3.068 -4.834 7.707 1.00 87.44 91 PRO A CA 1
ATOM 710 C C . PRO A 1 91 ? -1.769 -5.432 8.256 1.00 87.44 91 PRO A C 1
ATOM 712 O O . PRO A 1 91 ? -0.732 -4.779 8.253 1.00 87.44 91 PRO A O 1
ATOM 715 N N . GLU A 1 92 ? -1.811 -6.696 8.677 1.00 85.12 92 GLU A N 1
ATOM 716 C CA . GLU A 1 92 ? -0.666 -7.420 9.231 1.00 85.12 92 GLU A CA 1
ATOM 717 C C . GLU A 1 92 ? 0.464 -7.651 8.217 1.00 85.12 92 GLU A C 1
ATOM 719 O O . GLU A 1 92 ? 1.629 -7.663 8.601 1.00 85.12 92 GLU A O 1
ATOM 724 N N . ASN A 1 93 ? 0.141 -7.808 6.931 1.00 86.50 93 ASN A N 1
ATOM 725 C CA . ASN A 1 93 ? 1.146 -8.008 5.883 1.00 86.50 93 ASN A CA 1
ATOM 726 C C . ASN A 1 93 ? 1.696 -6.678 5.362 1.00 86.50 93 ASN A C 1
ATOM 728 O O . ASN A 1 93 ? 2.807 -6.621 4.841 1.00 86.50 93 ASN A O 1
ATOM 732 N N . ALA A 1 94 ? 0.910 -5.611 5.495 1.00 88.12 94 ALA A N 1
ATOM 733 C CA . ALA A 1 94 ? 1.220 -4.312 4.925 1.00 88.12 94 ALA A CA 1
ATOM 734 C C . ALA A 1 94 ? 2.373 -3.597 5.653 1.00 88.12 94 ALA A C 1
ATOM 736 O O . ALA A 1 94 ? 3.089 -2.815 5.028 1.00 88.12 94 ALA A O 1
ATOM 737 N N . ASP A 1 95 ? 2.601 -3.905 6.936 1.00 88.00 95 ASP A N 1
ATOM 738 C CA . ASP A 1 95 ? 3.697 -3.336 7.744 1.00 88.00 95 ASP A CA 1
ATOM 739 C C . ASP A 1 95 ? 5.086 -3.772 7.234 1.00 88.00 95 ASP A C 1
ATOM 741 O O . ASP A 1 95 ? 6.048 -3.016 7.326 1.00 88.00 95 ASP A O 1
ATOM 745 N N . ASN A 1 96 ? 5.191 -4.951 6.605 1.00 85.19 96 ASN A N 1
ATOM 746 C CA . ASN A 1 96 ? 6.439 -5.435 5.988 1.00 85.19 96 ASN A CA 1
ATOM 747 C C . ASN A 1 96 ? 6.764 -4.746 4.651 1.00 85.19 96 ASN A C 1
ATOM 749 O O . ASN A 1 96 ? 7.879 -4.852 4.128 1.00 85.19 96 ASN A O 1
ATOM 753 N N . GLY A 1 97 ? 5.790 -4.022 4.109 1.00 86.25 97 GLY A N 1
ATOM 754 C CA . GLY A 1 97 ? 5.909 -3.267 2.881 1.00 86.25 97 GLY A CA 1
ATOM 755 C C . GLY A 1 97 ? 5.440 -4.007 1.638 1.00 86.25 97 GLY A C 1
ATOM 756 O O . GLY A 1 97 ? 5.708 -5.189 1.442 1.00 86.25 97 GLY A O 1
ATOM 757 N N . ILE A 1 98 ? 4.765 -3.259 0.771 1.00 89.31 98 ILE A N 1
ATOM 758 C CA . ILE A 1 98 ? 4.299 -3.690 -0.548 1.00 89.31 98 ILE A CA 1
ATOM 759 C C . ILE A 1 98 ? 4.940 -2.818 -1.628 1.00 89.31 98 ILE A C 1
ATOM 761 O O . ILE A 1 98 ? 5.179 -1.631 -1.403 1.00 89.31 98 ILE A O 1
ATOM 765 N N . VAL A 1 99 ? 5.253 -3.386 -2.794 1.00 90.25 99 VAL A N 1
ATOM 766 C CA . VAL A 1 99 ? 5.692 -2.588 -3.951 1.00 90.25 99 VAL A CA 1
ATOM 767 C C . VAL A 1 99 ? 4.498 -1.770 -4.435 1.00 90.25 99 VAL A C 1
ATOM 769 O O . VAL A 1 99 ? 3.432 -2.330 -4.668 1.00 90.25 99 VAL A O 1
ATOM 772 N N . ILE A 1 100 ? 4.665 -0.451 -4.546 1.00 92.50 100 ILE A N 1
ATOM 773 C CA . ILE A 1 100 ? 3.567 0.468 -4.897 1.00 92.50 100 ILE A CA 1
ATOM 774 C C . ILE A 1 100 ? 3.856 1.352 -6.105 1.00 92.50 100 ILE A C 1
ATOM 776 O O . ILE A 1 100 ? 2.924 1.898 -6.669 1.00 92.50 100 ILE A O 1
ATOM 780 N N . SER A 1 101 ? 5.121 1.512 -6.495 1.00 92.62 101 SER A N 1
ATOM 781 C CA . SER A 1 101 ? 5.497 2.328 -7.665 1.00 92.62 101 SER A CA 1
ATOM 782 C C . SER A 1 101 ? 5.041 1.710 -8.992 1.00 92.62 101 SER A C 1
ATOM 784 O O . SER A 1 101 ? 4.581 2.420 -9.877 1.00 92.62 101 SER A O 1
ATOM 786 N N . HIS A 1 102 ? 5.140 0.386 -9.107 1.00 92.62 102 HIS A N 1
ATOM 787 C CA . HIS A 1 102 ? 4.853 -0.386 -10.313 1.00 92.62 102 HIS A CA 1
ATOM 788 C C . HIS A 1 102 ? 4.026 -1.604 -9.902 1.00 92.62 102 HIS A C 1
ATOM 790 O O . HIS A 1 102 ? 4.584 -2.627 -9.506 1.00 92.62 102 HIS A O 1
ATOM 796 N N . LEU A 1 103 ? 2.700 -1.451 -9.868 1.00 92.50 103 LEU A N 1
ATOM 797 C CA . LEU A 1 103 ? 1.790 -2.476 -9.361 1.00 92.50 103 LEU A CA 1
ATOM 798 C C . LEU A 1 103 ? 1.099 -3.188 -10.533 1.00 92.50 103 LEU A C 1
ATOM 800 O O . LEU A 1 103 ? 0.272 -2.559 -11.198 1.00 92.50 103 LEU A O 1
ATOM 804 N N . PRO A 1 104 ? 1.383 -4.481 -10.771 1.00 91.81 104 PRO A N 1
ATOM 805 C CA . PRO A 1 104 ? 0.734 -5.237 -11.835 1.00 91.81 104 PRO A CA 1
ATOM 806 C C . PRO A 1 104 ? -0.792 -5.215 -11.723 1.00 91.81 104 PRO A C 1
ATOM 808 O O . PRO A 1 104 ? -1.361 -5.354 -10.634 1.00 91.81 104 PRO A O 1
ATOM 811 N N . ARG A 1 105 ? -1.461 -5.049 -12.861 1.00 91.75 105 ARG A N 1
ATOM 812 C CA . ARG A 1 105 ? -2.927 -4.967 -12.948 1.00 91.75 105 ARG A CA 1
ATOM 813 C C . ARG A 1 105 ? -3.578 -6.341 -12.986 1.00 91.75 105 ARG A C 1
ATOM 815 O O . ARG A 1 105 ? -4.691 -6.514 -12.494 1.00 91.75 105 ARG A O 1
ATOM 822 N N . ASP A 1 106 ? -2.867 -7.316 -13.541 1.00 89.38 106 ASP A N 1
ATOM 823 C CA . ASP A 1 106 ? -3.309 -8.696 -13.679 1.00 89.38 106 ASP A CA 1
ATOM 824 C C . ASP A 1 106 ? -2.131 -9.682 -13.625 1.00 89.38 106 ASP A C 1
ATOM 826 O O . ASP A 1 106 ? -0.966 -9.302 -13.510 1.00 89.38 106 ASP A O 1
ATOM 830 N N . VAL A 1 107 ? -2.447 -10.976 -13.691 1.00 86.25 107 VAL A N 1
ATOM 831 C CA . VAL A 1 107 ? -1.472 -12.071 -13.585 1.00 86.25 107 VAL A CA 1
ATOM 832 C C . VAL A 1 107 ? -0.450 -12.068 -14.730 1.00 86.25 107 VAL A C 1
ATOM 834 O O . VAL A 1 107 ? 0.702 -12.440 -14.507 1.00 86.25 107 VAL A O 1
ATOM 837 N N . ASN A 1 108 ? -0.829 -11.634 -15.935 1.00 85.38 108 ASN A N 1
ATOM 838 C CA . ASN A 1 108 ? 0.101 -11.564 -17.062 1.00 85.38 108 ASN A CA 1
ATOM 839 C C . ASN A 1 108 ? 1.122 -10.445 -16.834 1.00 85.38 108 ASN A C 1
ATOM 841 O O . ASN A 1 108 ? 2.315 -10.637 -17.065 1.00 85.38 108 ASN A O 1
ATOM 845 N N . GLU A 1 109 ? 0.677 -9.302 -16.307 1.00 88.50 109 GLU A N 1
ATOM 846 C CA . GLU A 1 109 ? 1.579 -8.218 -15.918 1.00 88.50 109 GLU A CA 1
ATOM 847 C C . GLU A 1 109 ? 2.494 -8.596 -14.750 1.00 88.50 109 GLU A C 1
ATOM 849 O O . GLU A 1 109 ? 3.619 -8.109 -14.697 1.00 88.50 109 GLU A O 1
ATOM 854 N N . VAL A 1 110 ? 2.067 -9.479 -13.838 1.00 87.31 110 VAL A N 1
ATOM 855 C CA . VAL A 1 110 ? 2.934 -9.973 -12.752 1.00 87.31 110 VAL A CA 1
ATOM 856 C C . VAL A 1 110 ? 4.146 -10.710 -13.320 1.00 87.31 110 VAL A C 1
ATOM 858 O O . VAL A 1 110 ? 5.269 -10.474 -12.876 1.00 87.31 110 VAL A O 1
ATOM 861 N N . LEU A 1 111 ? 3.939 -11.585 -14.309 1.00 83.06 111 LEU A N 1
ATOM 862 C CA . LEU A 1 111 ? 5.039 -12.312 -14.944 1.00 83.06 111 LEU A CA 1
ATOM 863 C C . LEU A 1 111 ? 5.996 -11.351 -15.658 1.00 83.06 111 LEU A C 1
ATOM 865 O O . LEU A 1 111 ? 7.205 -11.415 -15.436 1.00 83.06 111 LEU A O 1
ATOM 869 N N . SER A 1 112 ? 5.448 -10.433 -16.456 1.00 84.00 112 SER A N 1
ATOM 870 C CA . SER A 1 112 ? 6.227 -9.408 -17.158 1.00 84.00 112 SER A CA 1
ATOM 871 C C . SER A 1 112 ? 7.002 -8.514 -16.188 1.00 84.00 112 SER A C 1
ATOM 873 O O . SER A 1 112 ? 8.161 -8.196 -16.443 1.00 84.00 112 SER A O 1
ATOM 875 N N . PHE A 1 113 ? 6.403 -8.161 -15.046 1.00 86.31 113 PHE A N 1
ATOM 876 C CA . PHE A 1 113 ? 7.060 -7.396 -13.990 1.00 86.31 113 PHE A CA 1
ATOM 877 C C . PHE A 1 113 ? 8.301 -8.129 -13.479 1.00 86.31 113 PHE A C 1
ATOM 879 O O . PHE A 1 113 ? 9.391 -7.568 -13.515 1.00 86.31 113 PHE A O 1
ATOM 886 N N . PHE A 1 114 ? 8.187 -9.396 -13.076 1.00 82.75 114 PHE A N 1
ATOM 887 C CA . PHE A 1 114 ? 9.353 -10.135 -12.582 1.00 82.75 114 PHE A CA 1
ATOM 888 C C . PHE A 1 114 ? 10.430 -10.329 -13.654 1.00 82.75 114 PHE A C 1
ATOM 890 O O . PHE A 1 114 ? 11.603 -10.112 -13.367 1.00 82.75 114 PHE A O 1
ATOM 897 N N . GLN A 1 115 ? 10.047 -10.635 -14.896 1.00 80.25 115 GLN A N 1
ATOM 898 C CA . GLN A 1 115 ? 10.993 -10.743 -16.014 1.00 80.25 115 GLN A CA 1
ATOM 899 C C . GLN A 1 115 ? 11.723 -9.421 -16.287 1.00 80.25 115 GLN A C 1
ATOM 901 O O . GLN A 1 115 ? 12.916 -9.416 -16.590 1.00 80.25 115 GLN A O 1
ATOM 906 N N . SER A 1 116 ? 11.029 -8.289 -16.140 1.00 79.94 116 SER A N 1
ATOM 907 C CA . SER A 1 116 ? 11.630 -6.971 -16.341 1.00 79.94 116 SER A CA 1
ATOM 908 C C . SER A 1 116 ? 12.671 -6.609 -15.278 1.00 79.94 116 SER A C 1
ATOM 910 O O . SER A 1 116 ? 13.601 -5.871 -15.585 1.00 79.94 116 SER A O 1
ATOM 912 N N . LEU A 1 117 ? 12.588 -7.177 -14.067 1.00 77.81 117 LEU A N 1
ATOM 913 C CA . LEU A 1 117 ? 13.597 -6.977 -13.017 1.00 77.81 117 LEU A CA 1
ATOM 914 C C . LEU A 1 117 ? 14.926 -7.682 -13.306 1.00 77.81 117 LEU A C 1
ATOM 916 O O . LEU A 1 117 ? 15.960 -7.279 -12.775 1.00 77.81 117 LEU A O 1
ATOM 920 N N . ASP A 1 118 ? 14.908 -8.727 -14.132 1.00 72.25 118 ASP A N 1
ATOM 921 C CA . ASP A 1 118 ? 16.103 -9.495 -14.488 1.00 72.25 118 ASP A CA 1
ATOM 922 C C . ASP A 1 118 ? 16.815 -8.963 -15.736 1.00 72.25 118 ASP A C 1
ATOM 924 O O . ASP A 1 118 ? 17.965 -9.318 -15.996 1.00 72.25 118 ASP A O 1
ATOM 928 N N . SER A 1 119 ? 16.156 -8.087 -16.495 1.00 67.19 119 SER A N 1
ATOM 929 C CA . SER A 1 119 ? 16.654 -7.559 -17.758 1.00 67.19 119 SER A CA 1
ATOM 930 C C . SER A 1 119 ? 17.075 -6.094 -17.625 1.00 67.19 119 SER A C 1
ATOM 932 O O . SER A 1 119 ? 16.222 -5.215 -17.546 1.00 67.19 119 SER A O 1
ATOM 934 N N . ALA A 1 120 ? 18.375 -5.833 -17.787 1.00 61.12 120 ALA A N 1
ATOM 935 C CA . ALA A 1 120 ? 19.013 -4.506 -17.834 1.00 61.12 120 ALA A CA 1
ATOM 936 C C . ALA A 1 120 ? 18.287 -3.439 -18.694 1.00 61.12 120 ALA A C 1
ATOM 938 O O . ALA A 1 120 ? 18.344 -2.251 -18.402 1.00 61.12 120 ALA A O 1
ATOM 939 N N . ASN A 1 121 ? 17.566 -3.853 -19.745 1.00 61.22 121 ASN A N 1
ATOM 940 C CA . ASN A 1 121 ? 16.891 -2.950 -20.691 1.00 61.22 121 ASN A CA 1
ATOM 941 C C . ASN A 1 121 ? 15.352 -3.022 -20.675 1.00 61.22 121 ASN A C 1
ATOM 943 O O . ASN A 1 121 ? 14.716 -2.602 -21.642 1.00 61.22 121 ASN A O 1
ATOM 947 N N . SER A 1 122 ? 14.731 -3.586 -19.635 1.00 65.94 122 SER A N 1
ATOM 948 C CA . SER A 1 122 ? 13.270 -3.740 -19.604 1.00 65.94 122 SER A CA 1
ATOM 949 C C . SER A 1 122 ? 12.568 -2.590 -18.879 1.00 65.94 122 SER A C 1
ATOM 951 O O . SER A 1 122 ? 12.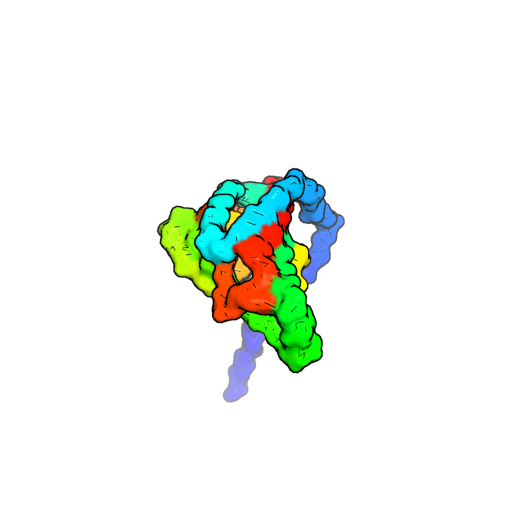961 -2.184 -17.790 1.00 65.94 122 SER A O 1
ATOM 953 N N . GLN A 1 123 ? 11.497 -2.073 -19.484 1.00 75.31 123 GLN A N 1
ATOM 954 C CA . GLN A 1 123 ? 10.665 -1.024 -18.898 1.00 75.31 123 GLN A CA 1
ATOM 955 C C . GLN A 1 123 ? 9.621 -1.636 -17.956 1.00 75.31 123 GLN A C 1
ATOM 957 O O . GLN A 1 123 ? 8.843 -2.499 -18.365 1.00 75.31 123 GLN A O 1
ATOM 962 N N . LEU A 1 124 ? 9.577 -1.166 -16.708 1.00 83.00 124 LEU A N 1
ATOM 963 C CA . LEU A 1 124 ? 8.554 -1.575 -15.747 1.00 83.00 124 LEU A CA 1
ATOM 964 C C . LEU A 1 124 ? 7.166 -1.074 -16.178 1.00 83.00 124 LEU A C 1
ATOM 966 O O . LEU A 1 124 ? 6.976 0.111 -16.471 1.00 83.00 124 LEU A O 1
ATOM 970 N N . THR A 1 125 ? 6.179 -1.967 -16.170 1.00 85.38 125 THR A N 1
ATOM 971 C CA . THR A 1 125 ? 4.770 -1.637 -16.424 1.00 85.38 125 THR A CA 1
ATOM 972 C C . THR A 1 125 ? 4.028 -1.299 -15.126 1.00 85.38 125 THR A C 1
ATOM 974 O O . THR A 1 125 ? 4.568 -1.406 -14.025 1.00 85.38 125 THR A O 1
ATOM 977 N N . GLY A 1 126 ? 2.775 -0.847 -15.238 1.00 88.88 126 GLY A N 1
ATOM 978 C CA . GLY A 1 126 ? 1.921 -0.635 -14.065 1.00 88.88 126 GLY A CA 1
ATOM 979 C C . GLY A 1 126 ? 2.327 0.555 -13.190 1.00 88.88 126 GLY A C 1
ATOM 980 O O . GLY A 1 126 ? 2.130 0.510 -11.977 1.00 88.88 126 GLY A O 1
ATOM 981 N N . LYS A 1 127 ? 2.879 1.622 -13.785 1.00 93.31 127 LYS A N 1
ATOM 982 C CA . LYS A 1 127 ? 3.275 2.839 -13.061 1.00 93.31 127 LYS A CA 1
ATOM 983 C C . LYS A 1 127 ? 2.098 3.467 -12.329 1.00 93.31 127 LYS A C 1
ATOM 985 O O . LYS A 1 127 ? 1.087 3.835 -12.936 1.00 93.31 127 LYS A O 1
ATOM 990 N N . VAL A 1 128 ? 2.254 3.611 -11.022 1.00 95.44 128 VAL A N 1
ATOM 991 C CA . VAL A 1 128 ? 1.245 4.191 -10.145 1.00 95.44 128 VAL A CA 1
ATOM 992 C C . VAL A 1 128 ? 1.500 5.681 -9.982 1.00 95.44 128 VAL A C 1
ATOM 994 O O . VAL A 1 128 ? 2.607 6.108 -9.660 1.00 95.44 128 VAL A O 1
ATOM 997 N N . LYS A 1 129 ? 0.438 6.466 -10.156 1.00 95.88 129 LYS A N 1
ATOM 998 C CA . LYS A 1 129 ? 0.418 7.916 -9.955 1.00 95.88 129 LYS A CA 1
ATOM 999 C C . LYS A 1 129 ? 0.031 8.288 -8.527 1.00 95.88 129 LYS A C 1
ATOM 1001 O O . LYS A 1 129 ? 0.577 9.231 -7.957 1.00 95.88 129 LYS A O 1
ATOM 1006 N N . SER A 1 130 ? -0.932 7.580 -7.943 1.00 96.56 130 SER A N 1
ATOM 1007 C CA . SER A 1 130 ? -1.389 7.854 -6.580 1.00 96.56 130 SER A CA 1
ATOM 1008 C C . SER A 1 130 ? -2.059 6.657 -5.928 1.00 96.56 130 SER A C 1
ATOM 1010 O O . SER A 1 130 ? -2.626 5.801 -6.607 1.00 96.56 130 SER A O 1
ATOM 1012 N N . VAL A 1 131 ? -2.048 6.650 -4.597 1.00 96.06 131 VAL A N 1
ATOM 1013 C CA . VAL A 1 131 ? -2.714 5.648 -3.763 1.00 96.06 131 VAL A CA 1
ATOM 1014 C C . VAL A 1 131 ? -3.646 6.304 -2.756 1.00 96.06 131 VAL A C 1
ATOM 1016 O O . VAL A 1 131 ? -3.419 7.424 -2.299 1.00 96.06 131 VAL A O 1
ATOM 1019 N N . ASN A 1 132 ? -4.699 5.587 -2.402 1.00 96.12 132 ASN A N 1
ATOM 1020 C CA . ASN A 1 132 ? -5.687 5.984 -1.416 1.00 96.12 132 ASN A CA 1
ATOM 1021 C C . ASN A 1 132 ? -6.082 4.751 -0.599 1.00 96.12 132 ASN A C 1
ATOM 1023 O O . ASN A 1 132 ? -6.175 3.656 -1.152 1.00 96.12 132 ASN A O 1
ATOM 1027 N N . PHE A 1 133 ? -6.304 4.917 0.702 1.00 95.44 133 PHE A N 1
ATOM 1028 C CA . PHE A 1 133 ? -6.659 3.820 1.596 1.00 95.44 133 PHE A CA 1
ATOM 1029 C C . PHE A 1 133 ? -7.992 4.096 2.277 1.00 95.44 133 PHE A C 1
ATOM 1031 O O . PHE A 1 133 ? -8.202 5.180 2.827 1.00 95.44 133 PHE A O 1
ATOM 1038 N N . SER A 1 134 ? -8.842 3.075 2.316 1.00 95.12 134 SER A N 1
ATOM 1039 C CA . SER A 1 134 ? -10.192 3.140 2.865 1.00 95.12 134 SER A CA 1
ATOM 1040 C C . SER A 1 134 ? -10.521 1.913 3.705 1.00 95.12 134 SER A C 1
ATOM 1042 O O . SER A 1 134 ? -10.000 0.813 3.502 1.00 95.12 134 SER A O 1
ATOM 1044 N N . ASN A 1 135 ? -11.403 2.083 4.684 1.00 93.19 135 ASN A N 1
ATOM 1045 C CA . ASN A 1 135 ? -11.869 0.987 5.525 1.00 93.19 135 ASN A CA 1
ATOM 1046 C C . ASN A 1 135 ? -13.382 1.079 5.739 1.00 93.19 135 ASN A C 1
ATOM 1048 O O . ASN A 1 135 ? -13.964 2.157 5.720 1.00 93.19 135 ASN A O 1
ATOM 1052 N N . GLN A 1 136 ? -14.017 -0.069 5.962 1.00 87.19 136 GLN A N 1
ATOM 1053 C CA . GLN A 1 136 ? -15.464 -0.139 6.180 1.00 87.19 136 GLN A CA 1
ATOM 1054 C C . GLN A 1 136 ? -15.868 0.115 7.639 1.00 87.19 136 GLN A C 1
ATOM 1056 O O . GLN A 1 136 ? -17.050 0.281 7.924 1.00 87.19 136 GLN A O 1
ATOM 1061 N N . ASN A 1 137 ? -14.918 0.107 8.579 1.00 84.12 137 ASN A N 1
ATOM 1062 C CA . ASN A 1 137 ? -15.207 0.213 10.005 1.00 84.12 137 ASN A CA 1
ATOM 1063 C C . ASN A 1 137 ? -14.190 1.121 10.705 1.00 84.12 137 ASN A C 1
ATOM 1065 O O . ASN A 1 137 ? -13.184 0.669 11.262 1.00 84.12 137 ASN A O 1
ATOM 1069 N N . SER A 1 138 ? -14.494 2.417 10.684 1.00 84.00 138 SER A N 1
ATOM 1070 C CA . SER A 1 138 ? -13.622 3.478 11.192 1.00 84.00 138 SER A CA 1
ATOM 1071 C C . SER A 1 138 ? -13.375 3.400 12.700 1.00 84.00 138 SER A C 1
ATOM 1073 O O . SER A 1 138 ? -12.390 3.952 13.181 1.00 84.00 138 SER A O 1
ATOM 1075 N N . LEU A 1 139 ? -14.216 2.681 13.451 1.00 89.31 139 LEU A N 1
ATOM 1076 C CA . LEU A 1 139 ? -14.060 2.500 14.896 1.00 89.31 139 LEU A CA 1
A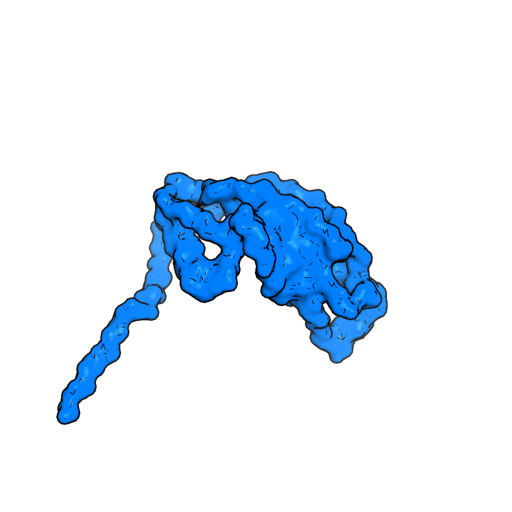TOM 1077 C C . LEU A 1 139 ? -12.967 1.490 15.255 1.00 89.31 139 LEU A C 1
ATOM 1079 O O . LEU A 1 139 ? -12.443 1.537 16.368 1.00 89.31 139 LEU A O 1
ATOM 1083 N N . LEU A 1 140 ? -12.619 0.565 14.354 1.00 91.69 140 LEU A N 1
ATOM 1084 C CA . LEU A 1 140 ? -11.616 -0.472 14.622 1.00 91.69 140 LEU A CA 1
ATOM 1085 C C . LEU A 1 140 ? -10.183 0.042 14.467 1.00 91.69 140 LEU A C 1
ATOM 1087 O O . LEU A 1 140 ? -9.269 -0.472 15.115 1.00 91.69 140 LEU A O 1
ATOM 1091 N N . TYR A 1 141 ? -9.977 1.067 13.648 1.00 93.12 141 TYR A N 1
ATOM 1092 C CA . TYR A 1 141 ? -8.654 1.589 13.327 1.00 93.12 141 TYR A CA 1
ATOM 1093 C C . TYR A 1 141 ? -8.443 2.995 13.891 1.00 93.12 141 TYR A C 1
ATOM 1095 O O . TYR A 1 141 ? -9.381 3.718 14.211 1.00 93.12 141 TYR A O 1
ATOM 1103 N N . SER A 1 142 ? -7.180 3.384 14.037 1.00 94.00 142 SER A N 1
ATOM 1104 C CA . SER A 1 142 ? -6.795 4.778 14.255 1.00 94.00 142 SER A CA 1
ATOM 1105 C C . SER A 1 142 ? -7.267 5.634 13.080 1.00 94.00 142 SER A C 1
ATOM 1107 O O . SER A 1 142 ? -7.333 5.140 11.961 1.00 94.00 142 SER A O 1
ATOM 1109 N N . SER A 1 143 ? -7.534 6.924 13.289 1.00 93.75 143 SER A N 1
ATOM 1110 C CA . SER A 1 143 ? -7.999 7.841 12.233 1.00 93.75 143 SER A CA 1
ATOM 1111 C C . SER A 1 143 ? -6.950 8.168 11.162 1.00 93.75 143 SER A C 1
ATOM 1113 O O . SER A 1 143 ? -7.280 8.780 10.146 1.00 93.75 143 SER A O 1
ATOM 1115 N N . LYS A 1 144 ? -5.691 7.780 11.388 1.00 95.00 144 LYS A N 1
ATOM 1116 C CA . LYS A 1 144 ? -4.560 8.023 10.492 1.00 95.00 144 LYS A CA 1
ATOM 1117 C C . LYS A 1 144 ? -3.757 6.749 10.254 1.00 95.00 144 LYS A C 1
ATOM 1119 O O . LYS A 1 144 ? -3.681 5.885 11.132 1.00 95.00 144 LYS A O 1
ATOM 1124 N N . ILE A 1 145 ? -3.121 6.697 9.091 1.00 94.88 145 ILE A N 1
ATOM 1125 C CA . ILE A 1 145 ? -2.243 5.626 8.628 1.00 94.88 145 ILE A CA 1
ATOM 1126 C C . ILE A 1 145 ? -0.830 6.187 8.511 1.00 94.88 145 ILE A C 1
ATOM 1128 O O . ILE A 1 145 ? -0.632 7.297 8.016 1.00 94.88 145 ILE A O 1
ATOM 1132 N N . GLU A 1 146 ? 0.147 5.412 8.959 1.00 96.19 146 GLU A N 1
ATOM 1133 C CA . GLU A 1 146 ? 1.563 5.723 8.788 1.00 96.19 146 GLU A CA 1
ATOM 1134 C C . GLU A 1 146 ? 2.077 5.011 7.534 1.00 96.19 146 GLU A C 1
ATOM 1136 O O . GLU A 1 146 ? 1.931 3.795 7.405 1.00 96.19 146 GLU A O 1
ATOM 1141 N N . LEU A 1 147 ? 2.672 5.764 6.611 1.00 95.31 147 LEU A N 1
ATOM 1142 C CA . LEU A 1 147 ? 3.312 5.234 5.411 1.00 95.31 147 LEU A CA 1
ATOM 1143 C C . LEU A 1 147 ? 4.814 5.475 5.512 1.00 95.31 147 LEU A C 1
ATOM 1145 O O . LEU A 1 147 ? 5.249 6.590 5.794 1.00 95.31 147 LEU A O 1
ATOM 1149 N N . THR A 1 148 ? 5.603 4.431 5.284 1.00 95.19 148 THR A N 1
ATOM 1150 C CA . THR A 1 148 ? 7.056 4.541 5.118 1.00 95.19 148 THR A CA 1
ATOM 1151 C C . THR A 1 148 ? 7.417 4.093 3.715 1.00 95.19 148 THR A C 1
ATOM 1153 O O . THR A 1 148 ? 7.284 2.913 3.390 1.00 95.19 148 THR A O 1
ATOM 1156 N N . PHE A 1 149 ? 7.866 5.030 2.889 1.00 93.38 149 PHE A N 1
ATOM 1157 C CA . PHE A 1 149 ? 8.364 4.752 1.553 1.00 93.38 149 PHE A CA 1
ATOM 1158 C C . PHE A 1 149 ? 9.851 4.435 1.611 1.00 93.38 149 PHE A C 1
ATOM 1160 O O . PHE A 1 149 ? 10.624 5.153 2.240 1.00 93.38 149 PHE A O 1
ATOM 1167 N N . THR A 1 150 ? 10.251 3.367 0.934 1.00 91.56 150 THR A N 1
ATOM 1168 C CA . THR A 1 150 ? 11.653 3.021 0.702 1.00 91.56 150 THR A CA 1
ATOM 1169 C C . THR A 1 150 ? 11.843 2.848 -0.792 1.00 91.56 150 THR A C 1
ATOM 1171 O O . THR A 1 150 ? 11.144 2.035 -1.404 1.00 91.56 150 THR A O 1
ATOM 1174 N N . SER A 1 151 ? 12.767 3.607 -1.377 1.00 89.25 151 SER A N 1
ATOM 1175 C CA . SER A 1 151 ? 13.058 3.527 -2.807 1.00 89.25 151 SER A CA 1
ATOM 1176 C C . SER A 1 151 ? 14.341 2.745 -3.059 1.00 89.25 151 SER A C 1
ATOM 1178 O O . SER A 1 151 ? 15.311 2.826 -2.308 1.00 89.25 151 SER A O 1
ATOM 1180 N N . TYR A 1 152 ? 14.339 1.981 -4.139 1.00 85.75 152 TYR A N 1
ATOM 1181 C CA . TYR A 1 152 ? 15.432 1.121 -4.555 1.00 85.75 152 TYR A CA 1
ATOM 1182 C C . TYR A 1 152 ? 15.734 1.420 -6.012 1.00 85.75 152 TYR A C 1
ATOM 1184 O O . TYR A 1 152 ? 14.829 1.399 -6.843 1.00 85.75 152 TYR A O 1
ATOM 1192 N N . ASN A 1 153 ? 16.996 1.685 -6.329 1.00 83.19 153 ASN A N 1
ATOM 1193 C CA . ASN A 1 153 ? 17.410 1.771 -7.721 1.00 83.19 153 ASN A CA 1
ATOM 1194 C C . ASN A 1 153 ? 17.531 0.358 -8.279 1.00 83.19 153 ASN A C 1
ATOM 1196 O O . ASN A 1 153 ? 18.115 -0.516 -7.632 1.00 83.19 153 ASN A O 1
ATOM 1200 N N . LEU A 1 154 ? 16.987 0.148 -9.469 1.00 76.69 154 LEU A N 1
ATOM 1201 C CA . LEU A 1 154 ? 17.232 -1.080 -10.203 1.00 76.69 154 LEU A CA 1
ATOM 1202 C C . LEU A 1 154 ? 18.621 -1.025 -10.846 1.00 76.69 154 LEU A C 1
ATOM 1204 O O . LEU A 1 154 ? 19.059 0.059 -11.246 1.00 76.69 154 LEU A O 1
ATOM 1208 N N . PRO A 1 155 ? 19.340 -2.158 -10.909 1.00 66.06 155 PRO A N 1
ATOM 1209 C CA . PRO A 1 155 ? 20.581 -2.224 -11.663 1.00 66.06 155 PRO A CA 1
ATOM 1210 C C . PRO A 1 155 ? 20.285 -1.931 -13.139 1.00 66.06 155 PRO A C 1
ATOM 1212 O O . PRO A 1 155 ? 19.388 -2.532 -13.727 1.00 66.06 155 PRO A O 1
ATOM 1215 N N . SER A 1 156 ? 21.029 -0.983 -13.701 1.00 54.91 156 SER A N 1
ATOM 1216 C CA . SER A 1 156 ? 21.112 -0.736 -15.143 1.00 54.91 156 SER A CA 1
ATOM 1217 C C . SER A 1 156 ? 21.942 -1.802 -15.836 1.00 54.91 156 SER A C 1
ATOM 1219 O O . SER A 1 156 ? 22.997 -2.147 -15.251 1.00 54.91 156 SER A O 1
#

Foldseek 3Di:
DDDDPPPPPDDDDDDDDPDDPPFPWPDKDKDKDFAQDKDFDDADQQKWKWKQKAWAWDPVLVVVVVVDPDDWKKKWFAAPVRDIDIDTDRNVVSNVTDTRQQDQPDPVLVVLQVVQLVDQPRTGHRGTGIMGMGDPDPNTTDRMMMMIMIMGGRHD